Protein AF-A0A656JUM3-F1 (afdb_monomer_lite)

Sequence (115 aa):
MSDYIHIEANPAYEYHAGIPDVVGKKLREMVREEADGWVEFYGEVLRTGKPVRFERELVATGRYLALTAFRIEPASRNQVAVLFQDITERKRAERALQQLNETLEARIVEAVAER

Secondary structure (DSSP, 8-state):
----B-----HHHHHHH-----TT-BHHHH-TTTHHHHHHHHHHHHHH---EEEEEEEGGGTEEEEEEEEEESSGGG-EEEEEEEE-HHHHHHHHHHHHHHHHHHHHHHHHHHT-

Structure (mmCIF, N/CA/C/O backbone):
data_AF-A0A656JUM3-F1
#
_entry.id   AF-A0A656JUM3-F1
#
loop_
_atom_site.group_PDB
_atom_site.id
_atom_site.type_symbol
_atom_site.label_atom_id
_atom_site.label_alt_id
_atom_site.label_comp_id
_atom_site.label_asym_id
_atom_site.label_entity_id
_atom_site.label_seq_id
_atom_site.pdbx_PDB_ins_code
_atom_site.Cartn_x
_atom_site.Cartn_y
_atom_site.Cartn_z
_atom_site.occupancy
_atom_site.B_iso_or_equiv
_atom_site.auth_seq_id
_atom_site.auth_comp_id
_atom_site.auth_asym_id
_atom_site.auth_atom_id
_atom_site.pdbx_PDB_model_num
ATOM 1 N N . MET A 1 1 ? 6.389 16.700 -11.317 1.00 57.00 1 MET A N 1
ATOM 2 C CA . MET A 1 1 ? 6.850 15.345 -10.940 1.00 57.00 1 MET A CA 1
ATOM 3 C C . MET A 1 1 ? 6.378 14.353 -11.985 1.00 57.00 1 MET A C 1
ATOM 5 O O . MET A 1 1 ? 5.244 14.470 -12.433 1.00 57.00 1 MET A O 1
ATOM 9 N N . SER A 1 2 ? 7.244 13.433 -12.407 1.00 79.06 2 SER A N 1
ATOM 10 C CA . SER A 1 2 ? 6.898 12.362 -13.347 1.00 79.06 2 SER A CA 1
ATOM 11 C C . SER A 1 2 ? 5.942 11.360 -12.696 1.00 79.06 2 SER A C 1
ATOM 13 O O . SER A 1 2 ? 6.143 10.981 -11.548 1.00 79.06 2 SER A O 1
ATOM 15 N N . ASP A 1 3 ? 4.901 10.965 -13.419 1.00 90.62 3 ASP A N 1
ATOM 16 C CA . ASP A 1 3 ? 3.969 9.897 -13.038 1.00 90.62 3 ASP A CA 1
ATOM 17 C C . ASP A 1 3 ? 4.581 8.509 -13.323 1.00 90.62 3 ASP A C 1
ATOM 19 O O . ASP A 1 3 ? 5.599 8.428 -14.016 1.00 90.62 3 ASP A O 1
ATOM 23 N N . TYR A 1 4 ? 3.961 7.427 -12.846 1.00 92.62 4 TYR A N 1
ATOM 24 C CA . TYR A 1 4 ? 4.350 6.059 -13.215 1.00 92.62 4 TYR A CA 1
ATOM 25 C C . TYR A 1 4 ? 3.177 5.255 -13.779 1.00 92.62 4 TYR A C 1
ATOM 27 O O . TYR A 1 4 ? 2.007 5.566 -13.549 1.00 92.62 4 TYR A O 1
ATOM 35 N N . ILE A 1 5 ? 3.519 4.211 -14.532 1.00 95.25 5 ILE A N 1
ATOM 36 C CA . ILE A 1 5 ? 2.577 3.256 -15.120 1.00 95.25 5 ILE A CA 1
ATOM 37 C C . ILE A 1 5 ? 2.711 1.898 -14.438 1.00 95.25 5 ILE A C 1
ATOM 39 O O . ILE A 1 5 ? 3.814 1.488 -14.071 1.0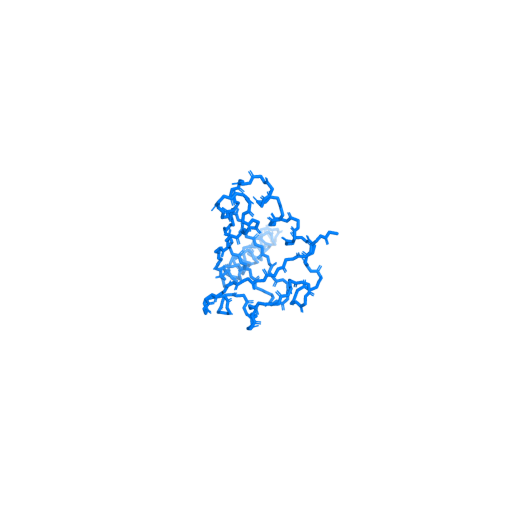0 95.25 5 ILE A O 1
ATOM 43 N N . HIS A 1 6 ? 1.600 1.183 -14.294 1.00 95.88 6 HIS A N 1
ATOM 44 C CA . HIS A 1 6 ? 1.640 -0.215 -13.870 1.00 95.88 6 HIS A CA 1
ATOM 45 C C . HIS A 1 6 ? 1.994 -1.081 -15.079 1.00 95.88 6 HIS A C 1
ATOM 47 O O . HIS A 1 6 ? 1.255 -1.111 -16.057 1.00 95.88 6 HIS A O 1
ATOM 53 N N . ILE A 1 7 ? 3.137 -1.762 -15.036 1.00 96.69 7 ILE A N 1
ATOM 54 C CA . ILE A 1 7 ? 3.606 -2.598 -16.155 1.00 96.69 7 ILE A CA 1
ATOM 55 C C . ILE A 1 7 ? 3.011 -4.005 -16.059 1.00 96.69 7 ILE A C 1
ATOM 57 O O . ILE A 1 7 ? 2.615 -4.579 -17.066 1.00 96.69 7 ILE A O 1
ATOM 61 N N . GLU A 1 8 ? 2.912 -4.535 -14.842 1.00 96.31 8 GLU A N 1
ATOM 62 C CA . GLU A 1 8 ? 2.362 -5.856 -14.553 1.00 96.31 8 GLU A CA 1
ATOM 63 C C . GLU A 1 8 ? 1.571 -5.809 -13.243 1.00 96.31 8 GLU A C 1
ATOM 65 O O . GLU A 1 8 ? 1.913 -5.066 -12.320 1.00 96.31 8 GLU A O 1
ATOM 70 N N . ALA A 1 9 ? 0.514 -6.615 -13.164 1.00 96.81 9 ALA A N 1
ATOM 71 C CA . ALA A 1 9 ? -0.253 -6.859 -11.952 1.00 96.81 9 ALA A CA 1
ATOM 72 C C . ALA A 1 9 ? -0.835 -8.275 -12.006 1.00 96.81 9 ALA A C 1
ATOM 74 O O . ALA A 1 9 ? -1.264 -8.741 -13.061 1.00 96.81 9 ALA A O 1
ATOM 75 N N . ASN A 1 10 ? -0.850 -8.964 -10.868 1.00 96.50 10 ASN A N 1
ATOM 76 C CA . ASN A 1 10 ? -1.530 -10.248 -10.727 1.00 96.50 10 ASN A CA 1
ATOM 77 C C . ASN A 1 10 ? -2.980 -10.038 -10.233 1.00 96.50 10 ASN A C 1
ATOM 79 O O . ASN A 1 10 ? -3.316 -8.944 -9.774 1.00 96.50 10 ASN A O 1
ATOM 83 N N . PRO A 1 11 ? -3.842 -11.075 -10.242 1.00 96.06 11 PRO A N 1
ATOM 84 C CA . PRO A 1 11 ? -5.219 -10.955 -9.743 1.00 96.06 11 PRO A CA 1
ATOM 85 C C . PRO A 1 11 ? -5.324 -10.535 -8.268 1.00 96.06 11 PRO A C 1
ATOM 87 O O . PRO A 1 11 ? -6.328 -9.964 -7.846 1.00 96.06 11 PRO A O 1
ATOM 90 N N . ALA A 1 12 ? -4.275 -10.780 -7.473 1.00 95.31 12 ALA A N 1
ATOM 91 C CA . ALA A 1 12 ? -4.231 -10.345 -6.080 1.00 95.31 12 ALA A CA 1
ATOM 92 C C . ALA A 1 12 ? -4.227 -8.813 -5.944 1.00 95.31 12 ALA A C 1
ATOM 94 O O . ALA A 1 12 ? -4.685 -8.304 -4.923 1.00 95.31 12 ALA A O 1
ATOM 95 N N . TYR A 1 13 ? -3.768 -8.079 -6.967 1.00 96.44 13 TYR A N 1
ATOM 96 C CA . TYR A 1 13 ? -3.854 -6.622 -6.988 1.00 96.44 13 TYR A CA 1
ATOM 97 C C . TYR A 1 13 ? -5.305 -6.171 -6.849 1.00 96.44 13 TYR A C 1
ATOM 99 O O . TYR A 1 13 ? -5.629 -5.432 -5.926 1.00 96.44 13 TYR A O 1
ATOM 107 N N . GLU A 1 14 ? -6.189 -6.632 -7.734 1.00 95.88 14 GLU A N 1
ATOM 108 C CA . GLU A 1 14 ? -7.602 -6.250 -7.712 1.00 95.88 14 GLU A CA 1
ATOM 109 C C . GLU A 1 14 ? -8.268 -6.715 -6.414 1.00 95.88 14 GLU A C 1
ATOM 111 O O . GLU A 1 14 ? -8.975 -5.944 -5.763 1.00 95.88 14 GLU A O 1
ATOM 116 N N . TYR A 1 15 ? -7.958 -7.939 -5.975 1.00 96.06 15 TYR A N 1
ATOM 117 C CA . TYR A 1 15 ? -8.488 -8.478 -4.727 1.00 96.06 15 TYR A CA 1
ATOM 118 C C . TYR A 1 15 ? -8.119 -7.632 -3.505 1.00 96.06 15 TYR A C 1
ATOM 120 O O . TYR A 1 15 ? -8.964 -7.471 -2.630 1.00 96.06 15 TYR A O 1
ATOM 128 N N . HIS A 1 16 ? -6.899 -7.087 -3.427 1.00 97.31 16 HIS A N 1
ATOM 129 C CA . HIS A 1 16 ? -6.434 -6.318 -2.268 1.00 97.31 16 HIS A CA 1
ATOM 130 C C . HIS A 1 16 ? -6.620 -4.804 -2.401 1.00 97.31 16 HIS A C 1
ATOM 132 O O . HIS A 1 16 ? -6.983 -4.165 -1.420 1.00 97.31 16 HIS A O 1
ATOM 138 N N . ALA A 1 17 ? -6.417 -4.221 -3.579 1.00 94.88 17 ALA A N 1
ATOM 139 C CA . ALA A 1 17 ? -6.557 -2.783 -3.805 1.00 94.88 17 ALA A CA 1
ATOM 140 C C . ALA A 1 17 ? -7.990 -2.380 -4.172 1.00 94.88 17 ALA A C 1
ATOM 142 O O . ALA A 1 17 ? -8.371 -1.242 -3.920 1.00 94.88 17 ALA A O 1
ATOM 143 N N . GLY A 1 18 ? -8.793 -3.289 -4.736 1.00 95.19 18 GLY A N 1
ATOM 144 C CA . GLY A 1 18 ? -10.154 -3.004 -5.199 1.00 95.19 18 GLY A CA 1
ATOM 145 C C . GLY A 1 18 ? -10.223 -2.207 -6.504 1.00 95.19 18 GLY A C 1
ATOM 146 O O . GLY A 1 18 ? -11.273 -1.648 -6.805 1.00 95.19 18 GLY A O 1
ATOM 147 N N . ILE A 1 19 ? -9.120 -2.124 -7.256 1.00 93.94 19 ILE A N 1
ATOM 148 C CA . ILE A 1 19 ? -9.044 -1.398 -8.529 1.00 93.94 19 ILE A CA 1
ATOM 149 C C . ILE A 1 19 ? -8.760 -2.410 -9.652 1.00 93.94 19 ILE A C 1
ATOM 151 O O . ILE A 1 19 ? -7.682 -3.012 -9.647 1.00 93.94 19 ILE A O 1
ATOM 155 N N . PRO A 1 20 ? -9.695 -2.609 -10.600 1.00 94.00 20 PRO A N 1
ATOM 156 C CA . PRO A 1 20 ? -9.502 -3.499 -11.740 1.00 94.00 20 PRO A CA 1
ATOM 157 C C . PRO A 1 20 ? -8.725 -2.829 -12.885 1.00 94.00 20 PRO A C 1
ATOM 159 O O . PRO A 1 20 ? -8.612 -1.600 -12.973 1.00 94.00 20 PRO A O 1
ATOM 162 N N . ASP A 1 21 ? -8.231 -3.655 -13.812 1.00 92.75 21 ASP A N 1
ATOM 163 C CA . ASP A 1 21 ? -7.647 -3.236 -15.095 1.00 92.75 21 ASP A CA 1
ATOM 164 C C . ASP A 1 21 ? -6.526 -2.192 -14.967 1.00 92.75 21 ASP A C 1
ATOM 166 O O . ASP A 1 21 ? -6.531 -1.169 -15.648 1.00 92.75 21 ASP A O 1
ATOM 170 N N . VAL A 1 22 ? -5.587 -2.399 -14.045 1.00 94.69 22 VAL A N 1
ATOM 171 C CA . VAL A 1 22 ? -4.578 -1.381 -13.688 1.00 94.69 22 VAL A CA 1
ATOM 172 C C . VAL A 1 22 ? -3.386 -1.345 -14.641 1.00 94.69 22 VAL A C 1
ATOM 174 O O . VAL A 1 22 ? -2.736 -0.312 -14.779 1.00 94.69 22 VAL A O 1
ATOM 177 N N . VAL A 1 23 ? -3.095 -2.459 -15.318 1.00 96.62 23 VAL A N 1
ATOM 178 C CA . VAL A 1 23 ? -1.949 -2.576 -16.229 1.00 96.62 23 VAL A CA 1
ATOM 179 C C . VAL A 1 23 ? -2.083 -1.583 -17.385 1.00 96.62 23 VAL A C 1
ATOM 181 O O . VAL A 1 23 ? -3.135 -1.460 -18.005 1.00 96.62 23 VAL A O 1
ATOM 184 N N . GLY A 1 24 ? -1.004 -0.855 -17.668 1.00 96.12 24 GLY A N 1
ATOM 185 C CA . GLY A 1 24 ? -0.936 0.189 -18.688 1.00 96.12 24 GLY A CA 1
ATOM 186 C C . GLY A 1 24 ? -1.489 1.549 -18.252 1.00 96.12 24 GLY A C 1
ATOM 187 O O . GLY A 1 24 ? -1.199 2.545 -18.914 1.00 96.12 24 GLY A O 1
ATOM 188 N N . LYS A 1 25 ? -2.224 1.627 -17.135 1.00 94.94 25 LYS A N 1
ATOM 189 C CA . LYS A 1 25 ? -2.761 2.892 -16.620 1.00 94.94 25 LYS A CA 1
ATOM 190 C C . LYS A 1 25 ? -1.722 3.654 -15.813 1.00 94.94 25 LYS A C 1
ATOM 192 O O . LYS A 1 25 ? -0.874 3.074 -15.118 1.00 94.94 25 LYS A O 1
ATOM 197 N N . LYS A 1 26 ? -1.816 4.979 -15.879 1.00 94.56 26 LYS A N 1
ATOM 198 C CA . LYS A 1 26 ? -1.038 5.864 -15.011 1.00 94.56 26 LYS A CA 1
ATOM 199 C C . LYS A 1 26 ? -1.644 5.902 -13.620 1.00 94.56 26 LYS A C 1
ATOM 201 O O . LYS A 1 26 ? -2.864 5.880 -13.474 1.00 94.56 26 LYS A O 1
ATOM 206 N N . LEU A 1 27 ? -0.813 6.059 -12.593 1.00 93.94 27 LEU A N 1
ATOM 207 C CA . LEU A 1 27 ? -1.314 6.1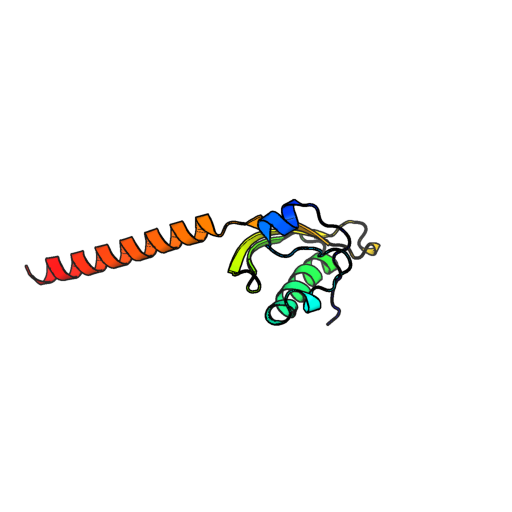52 -11.224 1.00 93.94 27 LEU A CA 1
ATOM 208 C C . LEU A 1 27 ? -2.356 7.272 -11.066 1.00 93.94 27 LEU A C 1
ATOM 210 O O . LEU A 1 27 ? -3.404 7.058 -10.458 1.00 93.94 27 LEU A O 1
ATOM 214 N N . ARG A 1 28 ? -2.102 8.454 -11.640 1.00 93.94 28 ARG A N 1
ATOM 215 C CA . ARG A 1 28 ? -3.008 9.612 -11.519 1.00 93.94 28 ARG A CA 1
ATOM 216 C C . ARG A 1 28 ? -4.362 9.424 -12.201 1.00 93.94 28 ARG A C 1
ATOM 218 O O . ARG A 1 28 ? -5.292 10.163 -11.888 1.00 93.94 28 ARG A O 1
ATOM 225 N N . GLU A 1 29 ? -4.480 8.474 -13.125 1.00 92.19 29 GLU A N 1
ATOM 226 C CA . GLU A 1 29 ? -5.762 8.104 -13.738 1.00 92.19 29 GLU A CA 1
ATOM 227 C C . GLU A 1 29 ? -6.621 7.277 -12.777 1.00 92.19 29 GLU A C 1
ATOM 229 O O . GLU A 1 29 ? -7.843 7.291 -12.886 1.00 92.19 29 GLU A O 1
ATOM 234 N N . MET A 1 30 ? -5.986 6.589 -11.824 1.00 90.62 30 MET A N 1
ATOM 235 C CA . MET A 1 30 ? -6.646 5.683 -10.888 1.00 90.62 30 MET A CA 1
ATOM 236 C C . MET A 1 30 ? -6.911 6.348 -9.535 1.00 90.62 30 MET A C 1
ATOM 238 O O . MET A 1 30 ? -8.001 6.212 -8.994 1.00 90.62 30 MET A O 1
ATOM 242 N N . VAL A 1 31 ? -5.927 7.075 -8.990 1.00 89.25 31 VAL A N 1
ATOM 243 C CA . VAL A 1 31 ? -5.962 7.605 -7.612 1.00 89.25 31 VAL A CA 1
ATOM 244 C C . VAL A 1 31 ? -5.467 9.053 -7.539 1.00 89.25 31 VAL A C 1
ATOM 246 O O . VAL A 1 31 ? -4.477 9.382 -6.893 1.00 89.25 31 VAL A O 1
ATOM 249 N N . ARG A 1 32 ? -6.153 9.952 -8.254 1.00 87.94 32 ARG A N 1
ATOM 250 C CA . ARG A 1 32 ? -5.722 11.345 -8.486 1.00 87.94 32 ARG A CA 1
ATOM 251 C C . ARG A 1 32 ? -5.306 12.108 -7.222 1.00 87.94 32 ARG A C 1
ATOM 253 O O . ARG A 1 32 ? -4.264 12.756 -7.248 1.00 87.94 32 ARG A O 1
ATOM 260 N N . GLU A 1 33 ? -6.114 12.061 -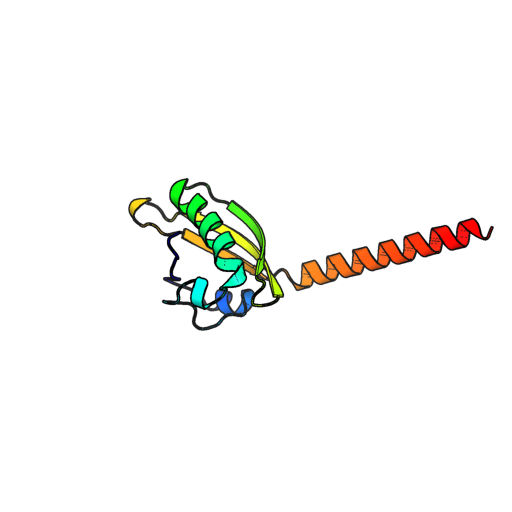6.166 1.00 88.50 33 GLU A N 1
ATOM 261 C CA . GLU A 1 33 ? -5.935 12.895 -4.964 1.00 88.50 33 GLU A CA 1
ATOM 262 C C . GLU A 1 33 ? -4.720 12.485 -4.124 1.00 88.50 33 GLU A C 1
ATOM 264 O O . GLU A 1 33 ? -4.043 13.329 -3.545 1.00 88.50 33 GLU A O 1
ATOM 269 N N . GLU A 1 34 ? -4.399 11.194 -4.098 1.00 89.94 34 GLU A N 1
ATOM 270 C CA . GLU A 1 34 ? -3.293 10.637 -3.311 1.00 89.94 34 GLU A CA 1
ATOM 271 C C . GLU A 1 34 ? -2.042 10.338 -4.153 1.00 89.94 34 GLU A C 1
ATOM 273 O O . GLU A 1 34 ? -1.013 9.914 -3.619 1.00 89.94 34 GLU A O 1
ATOM 278 N N . ALA A 1 35 ? -2.102 10.582 -5.468 1.00 92.31 35 ALA A N 1
ATOM 279 C CA . ALA A 1 35 ? -1.069 10.168 -6.407 1.00 92.31 35 ALA A CA 1
ATOM 280 C C . ALA A 1 35 ? 0.315 10.749 -6.094 1.00 92.31 35 ALA A C 1
ATOM 282 O O . ALA A 1 35 ? 1.310 10.038 -6.217 1.00 92.31 35 ALA A O 1
ATOM 283 N N . ASP A 1 36 ? 0.395 12.014 -5.673 1.00 92.50 36 ASP A N 1
ATOM 284 C CA . ASP A 1 36 ? 1.677 12.663 -5.369 1.00 92.50 36 ASP A CA 1
ATOM 285 C C . ASP A 1 36 ? 2.442 11.927 -4.266 1.00 92.50 36 ASP A C 1
ATOM 287 O O . ASP A 1 36 ? 3.635 11.666 -4.420 1.00 92.50 36 ASP A O 1
ATOM 291 N N . GLY A 1 37 ? 1.740 11.501 -3.212 1.00 91.88 37 GLY A N 1
ATOM 292 C CA . GLY A 1 37 ? 2.351 10.775 -2.102 1.00 91.88 37 GLY A CA 1
ATOM 293 C C . GLY A 1 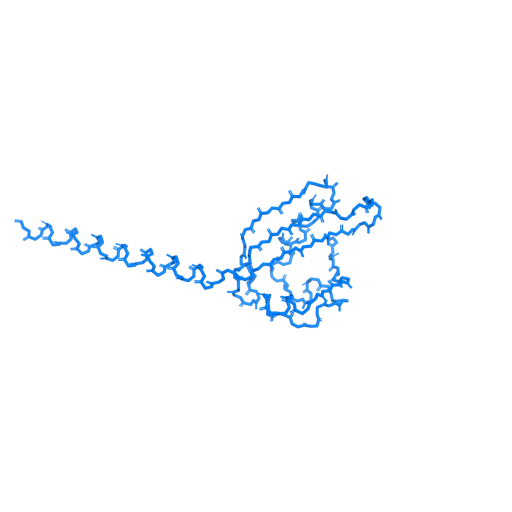37 ? 2.878 9.397 -2.506 1.00 91.88 37 GLY A C 1
ATOM 294 O O . GLY A 1 37 ? 3.910 8.964 -2.004 1.00 91.88 37 GLY A O 1
ATOM 295 N N . TRP A 1 38 ? 2.201 8.708 -3.426 1.00 93.81 38 TRP A N 1
ATOM 296 C CA . TRP A 1 38 ? 2.664 7.423 -3.959 1.00 93.81 38 TRP A CA 1
ATOM 297 C C . TRP A 1 38 ? 3.832 7.586 -4.941 1.00 93.81 38 TRP A C 1
ATOM 299 O O . TRP A 1 38 ? 4.771 6.789 -4.914 1.00 93.81 38 TRP A O 1
ATOM 309 N N . VAL A 1 39 ? 3.796 8.621 -5.790 1.00 94.50 39 VAL A N 1
ATOM 310 C CA . VAL A 1 39 ? 4.880 8.946 -6.733 1.00 94.50 39 VAL A CA 1
ATOM 311 C C . VAL A 1 39 ? 6.163 9.284 -5.987 1.00 94.50 39 VAL A C 1
ATOM 313 O O . VAL A 1 39 ? 7.221 8.771 -6.343 1.00 94.50 39 VAL A O 1
ATOM 316 N N . GLU A 1 40 ? 6.086 10.135 -4.965 1.00 93.25 40 GLU A N 1
ATOM 317 C CA . GLU A 1 40 ? 7.246 10.498 -4.150 1.00 93.25 40 GLU A CA 1
ATOM 318 C C . GLU A 1 40 ? 7.846 9.261 -3.473 1.00 93.25 40 GLU A C 1
ATOM 320 O O . GLU A 1 40 ? 9.045 8.999 -3.591 1.00 93.25 40 GLU A O 1
ATOM 325 N N . PHE A 1 41 ? 6.988 8.446 -2.861 1.00 92.06 41 PHE A N 1
ATOM 326 C CA . PHE A 1 41 ? 7.398 7.271 -2.110 1.00 92.06 41 PHE A CA 1
ATOM 327 C C . PHE A 1 41 ? 8.101 6.217 -2.981 1.00 92.06 41 PHE A C 1
ATOM 329 O O . PHE A 1 41 ? 9.219 5.792 -2.682 1.00 92.06 41 PHE A O 1
ATOM 336 N N . TYR A 1 42 ? 7.494 5.814 -4.103 1.00 94.75 42 TYR A N 1
ATOM 337 C CA . TYR A 1 42 ? 8.141 4.867 -5.019 1.00 94.75 42 TYR A CA 1
ATOM 338 C C . TYR A 1 42 ? 9.303 5.499 -5.787 1.00 94.75 42 TYR A C 1
ATOM 340 O O . TYR A 1 42 ? 10.268 4.804 -6.105 1.00 94.75 42 TYR A O 1
ATOM 348 N N . GLY A 1 43 ? 9.267 6.811 -6.026 1.00 94.50 43 GLY A N 1
ATOM 349 C CA . GLY A 1 43 ? 10.385 7.559 -6.592 1.00 94.50 43 GLY A CA 1
ATOM 350 C C . GLY A 1 43 ? 11.634 7.505 -5.711 1.00 94.50 43 GLY A C 1
ATOM 351 O O . GLY A 1 43 ? 12.743 7.335 -6.224 1.00 94.50 43 GLY A O 1
ATOM 352 N N . GLU A 1 44 ? 11.483 7.574 -4.386 1.00 95.00 44 GLU A N 1
ATOM 353 C CA . GLU A 1 44 ? 12.606 7.431 -3.457 1.00 95.00 44 GLU A CA 1
ATOM 354 C C . GLU A 1 44 ? 13.208 6.022 -3.497 1.00 95.00 44 GLU A C 1
ATOM 356 O O . GLU A 1 44 ? 14.432 5.883 -3.597 1.00 95.00 44 GLU A O 1
ATOM 361 N N . VAL A 1 45 ? 12.373 4.979 -3.495 1.00 97.00 45 VAL A N 1
ATOM 362 C CA . VAL A 1 45 ? 12.822 3.583 -3.650 1.00 97.00 45 VAL A CA 1
ATOM 363 C C . VAL A 1 45 ? 13.562 3.407 -4.973 1.00 97.00 45 VAL A C 1
ATOM 365 O O . VAL A 1 45 ? 14.654 2.838 -5.009 1.00 97.00 45 VAL A O 1
ATOM 368 N N . LEU A 1 46 ? 13.015 3.952 -6.062 1.00 96.00 46 LEU A N 1
ATOM 369 C CA . LEU A 1 46 ? 13.617 3.874 -7.387 1.00 96.00 46 LEU A CA 1
ATOM 370 C C . LEU A 1 46 ? 14.971 4.592 -7.460 1.00 96.00 46 LEU A C 1
ATOM 372 O O . LEU A 1 46 ? 15.908 4.103 -8.088 1.00 96.00 46 LEU A O 1
ATOM 376 N N . ARG A 1 47 ? 15.119 5.736 -6.792 1.00 94.94 47 ARG A N 1
ATOM 377 C CA . ARG A 1 47 ? 16.371 6.502 -6.799 1.00 94.94 47 ARG A CA 1
ATOM 378 C C . ARG A 1 47 ? 17.426 5.893 -5.876 1.00 94.94 47 ARG A C 1
ATOM 380 O O . ARG A 1 47 ? 18.596 5.812 -6.242 1.00 94.94 47 ARG A O 1
ATOM 387 N N . THR A 1 48 ? 17.032 5.457 -4.684 1.00 96.25 48 THR A N 1
ATOM 388 C CA . THR A 1 48 ? 17.969 5.027 -3.632 1.00 96.25 48 THR A CA 1
ATOM 389 C C . THR A 1 48 ? 18.271 3.532 -3.656 1.00 96.25 48 THR A C 1
ATOM 391 O O . THR A 1 48 ? 19.352 3.128 -3.240 1.00 96.25 48 THR A O 1
ATOM 394 N N . GLY A 1 49 ? 17.336 2.708 -4.133 1.00 96.31 49 GLY A N 1
ATOM 395 C CA . GLY A 1 49 ? 17.405 1.249 -4.055 1.00 96.31 49 GLY A CA 1
ATOM 396 C C . GLY A 1 49 ? 17.122 0.693 -2.666 1.00 96.31 49 GLY A C 1
ATOM 397 O O . GLY A 1 49 ? 17.178 -0.520 -2.477 1.00 96.31 49 GLY A O 1
ATOM 398 N N . LYS A 1 50 ? 16.825 1.551 -1.683 1.00 97.19 50 LYS A N 1
ATOM 399 C CA . LYS A 1 50 ? 16.500 1.108 -0.331 1.00 97.19 50 LYS A CA 1
ATOM 400 C C . LYS A 1 50 ? 15.064 0.578 -0.315 1.00 97.19 50 LYS A C 1
ATOM 402 O O . LYS A 1 50 ? 14.156 1.321 -0.691 1.00 97.19 50 LYS A O 1
ATOM 407 N N . PRO A 1 51 ? 14.843 -0.682 0.094 1.00 96.88 51 PRO A N 1
ATOM 408 C CA . PRO A 1 51 ? 13.501 -1.217 0.229 1.00 96.88 51 PRO A CA 1
ATOM 409 C C . PRO A 1 51 ? 12.786 -0.562 1.410 1.00 96.88 51 PRO A C 1
ATOM 411 O O . PRO A 1 51 ? 13.410 -0.136 2.384 1.00 96.88 51 PRO A O 1
ATOM 414 N N . VAL A 1 52 ? 11.464 -0.528 1.335 1.00 96.19 52 VAL A N 1
ATOM 415 C CA . VAL A 1 52 ? 10.597 0.102 2.335 1.00 96.19 52 VAL A CA 1
ATOM 416 C C . VAL A 1 52 ? 9.397 -0.787 2.623 1.00 96.19 52 VAL A C 1
ATOM 418 O O . VAL A 1 52 ? 8.916 -1.501 1.742 1.00 96.19 52 VAL A O 1
ATOM 421 N N . ARG A 1 53 ? 8.906 -0.735 3.864 1.00 96.94 53 ARG A N 1
ATOM 422 C CA . ARG A 1 53 ? 7.719 -1.461 4.322 1.00 96.94 53 ARG A CA 1
ATOM 423 C C . ARG A 1 53 ? 6.905 -0.588 5.266 1.00 96.94 53 ARG A C 1
ATOM 425 O O . ARG A 1 53 ? 7.466 -0.015 6.194 1.00 96.94 53 ARG A O 1
ATOM 432 N N . PHE A 1 54 ? 5.603 -0.493 5.027 1.00 95.38 54 PHE A N 1
ATOM 433 C CA . PHE A 1 54 ? 4.711 0.405 5.758 1.00 95.38 54 PHE A CA 1
ATOM 434 C C . PHE A 1 54 ? 3.245 0.005 5.565 1.00 95.38 54 PHE A C 1
ATOM 436 O O . PHE A 1 54 ? 2.919 -0.833 4.725 1.00 95.38 54 PHE A O 1
ATOM 443 N N . GLU A 1 55 ? 2.364 0.614 6.353 1.00 96.69 55 GLU A N 1
ATOM 444 C CA . GLU A 1 55 ? 0.914 0.501 6.213 1.00 96.69 55 GLU A CA 1
ATOM 445 C C . GLU A 1 55 ? 0.345 1.860 5.814 1.00 96.69 55 GLU A C 1
ATOM 447 O O . GLU A 1 55 ? 0.732 2.879 6.390 1.00 96.69 55 GLU A O 1
ATOM 452 N N . ARG A 1 56 ? -0.565 1.896 4.840 1.00 95.12 56 ARG A N 1
ATOM 453 C CA . ARG A 1 56 ? -1.204 3.136 4.388 1.00 95.12 56 ARG A CA 1
ATOM 454 C C . ARG A 1 56 ? -2.598 2.867 3.845 1.00 95.12 56 ARG A C 1
ATOM 456 O O . ARG A 1 56 ? -2.861 1.804 3.293 1.00 95.12 56 ARG A O 1
ATOM 463 N N . GLU A 1 57 ? -3.481 3.840 4.001 1.00 95.00 57 GLU A N 1
ATOM 464 C CA . GLU A 1 57 ? -4.780 3.834 3.340 1.00 95.00 57 GLU A CA 1
ATOM 465 C C . GLU A 1 57 ? -4.639 4.156 1.848 1.00 95.00 57 GLU A C 1
ATOM 467 O O . GLU A 1 57 ? -3.950 5.105 1.474 1.00 95.00 57 GLU A O 1
ATOM 472 N N . LEU A 1 58 ? -5.301 3.357 1.019 1.00 94.88 58 LEU A N 1
ATOM 473 C CA . LEU A 1 58 ? -5.623 3.658 -0.365 1.00 94.88 58 LEU A CA 1
ATOM 474 C C . LEU A 1 58 ? -6.991 4.344 -0.367 1.00 94.88 58 LEU A C 1
ATOM 476 O O . LEU A 1 58 ? -8.031 3.681 -0.293 1.00 94.88 58 LEU A O 1
ATOM 480 N N . VAL A 1 59 ? -6.981 5.674 -0.391 1.00 93.25 59 VAL A N 1
ATOM 481 C CA . VAL A 1 59 ? -8.178 6.506 -0.188 1.00 93.25 59 VAL A CA 1
ATOM 482 C C . VAL A 1 59 ? -9.240 6.213 -1.244 1.00 93.25 59 VAL A C 1
ATOM 484 O O . VAL A 1 59 ? -10.421 6.126 -0.916 1.00 93.25 59 VAL A O 1
ATOM 487 N N . ALA A 1 60 ? -8.826 5.965 -2.488 1.00 92.44 60 ALA A N 1
ATOM 488 C CA . ALA A 1 60 ? -9.739 5.665 -3.589 1.00 92.44 60 ALA A CA 1
ATOM 489 C C . ALA A 1 60 ? -10.669 4.466 -3.330 1.00 92.44 60 ALA A C 1
ATOM 491 O O . ALA A 1 60 ? -11.755 4.399 -3.906 1.00 92.44 60 ALA A O 1
ATOM 492 N N . THR A 1 61 ? -10.265 3.522 -2.474 1.00 94.88 61 THR A N 1
ATOM 493 C CA . THR A 1 61 ? -11.063 2.330 -2.144 1.00 94.88 61 THR A CA 1
ATOM 494 C C . THR A 1 61 ? -11.363 2.178 -0.653 1.00 94.88 61 THR A C 1
ATOM 496 O O . THR A 1 61 ? -12.051 1.231 -0.267 1.00 94.88 61 THR A O 1
ATOM 499 N N . GLY A 1 62 ? -10.878 3.097 0.192 1.00 94.81 62 GLY A N 1
ATOM 500 C CA . GLY A 1 62 ? -11.007 3.040 1.653 1.00 94.81 62 GLY A CA 1
ATOM 501 C C . GLY A 1 62 ? -10.316 1.827 2.285 1.00 94.81 62 GLY A C 1
ATOM 502 O O . GLY A 1 62 ? -10.689 1.396 3.381 1.00 94.81 62 GLY A O 1
ATOM 503 N N . ARG A 1 63 ? -9.351 1.227 1.578 1.00 96.69 63 ARG A N 1
ATOM 504 C CA . ARG A 1 63 ? -8.649 0.022 2.026 1.00 96.69 63 ARG A CA 1
ATOM 505 C C . ARG A 1 63 ? -7.337 0.380 2.688 1.00 96.69 63 ARG A C 1
ATOM 507 O O . ARG A 1 63 ? -6.578 1.195 2.179 1.00 96.69 63 ARG A O 1
ATOM 514 N N . TYR A 1 64 ? -7.025 -0.280 3.792 1.00 97.81 64 TYR A N 1
ATOM 515 C CA . TYR A 1 64 ? -5.704 -0.192 4.400 1.00 97.81 64 TYR A CA 1
ATOM 516 C C . TYR A 1 64 ? -4.819 -1.275 3.812 1.00 97.81 64 TYR A C 1
ATOM 518 O O . TYR A 1 64 ? -5.148 -2.455 3.882 1.00 97.81 64 TYR A O 1
ATOM 526 N N . LEU A 1 65 ? -3.686 -0.876 3.255 1.00 97.69 65 LEU A N 1
ATOM 527 C CA . LEU A 1 65 ? -2.727 -1.770 2.634 1.00 97.69 65 LEU A CA 1
ATOM 528 C C . LEU A 1 65 ? -1.465 -1.840 3.493 1.00 97.69 65 LEU A C 1
ATOM 530 O O . LEU A 1 65 ? -0.912 -0.812 3.877 1.00 97.69 65 LEU A O 1
ATOM 534 N N . ALA A 1 66 ? -0.990 -3.050 3.777 1.00 97.94 66 ALA A N 1
ATOM 535 C CA . ALA A 1 66 ? 0.370 -3.291 4.248 1.00 97.94 66 ALA A CA 1
ATOM 536 C C . ALA A 1 66 ? 1.246 -3.573 3.028 1.00 97.94 66 ALA A C 1
ATOM 538 O O . ALA A 1 66 ? 1.029 -4.580 2.358 1.00 97.94 66 ALA A O 1
ATOM 539 N N . LEU A 1 67 ? 2.210 -2.700 2.727 1.00 96.81 67 LEU A N 1
ATOM 540 C CA . LEU A 1 67 ? 3.005 -2.754 1.501 1.00 96.81 67 LEU A CA 1
ATOM 541 C C . LEU A 1 67 ? 4.490 -2.958 1.783 1.00 96.81 67 LEU A C 1
ATOM 543 O O . LEU A 1 67 ? 5.024 -2.507 2.796 1.00 96.81 67 LEU A O 1
ATOM 547 N N . THR A 1 68 ? 5.169 -3.601 0.840 1.00 97.81 68 THR A N 1
ATOM 548 C CA . THR A 1 68 ? 6.627 -3.657 0.724 1.00 97.81 68 THR A CA 1
ATOM 549 C C . THR A 1 68 ? 7.013 -3.300 -0.704 1.00 97.81 68 THR A C 1
ATOM 551 O O . THR A 1 68 ? 6.488 -3.896 -1.642 1.00 97.81 68 THR A O 1
ATOM 554 N N . ALA A 1 69 ? 7.926 -2.347 -0.872 1.00 97.75 69 ALA A N 1
ATOM 555 C CA . ALA A 1 69 ? 8.401 -1.912 -2.181 1.00 97.75 69 ALA A CA 1
ATOM 556 C C . ALA A 1 69 ? 9.927 -1.978 -2.266 1.00 97.75 69 ALA A C 1
ATOM 558 O O . ALA A 1 69 ? 10.628 -1.640 -1.308 1.00 97.75 69 ALA A O 1
ATOM 559 N N . PHE A 1 70 ? 10.443 -2.400 -3.418 1.00 98.00 70 PHE A N 1
ATOM 560 C CA . PHE A 1 70 ? 11.876 -2.447 -3.702 1.00 98.00 70 PHE A CA 1
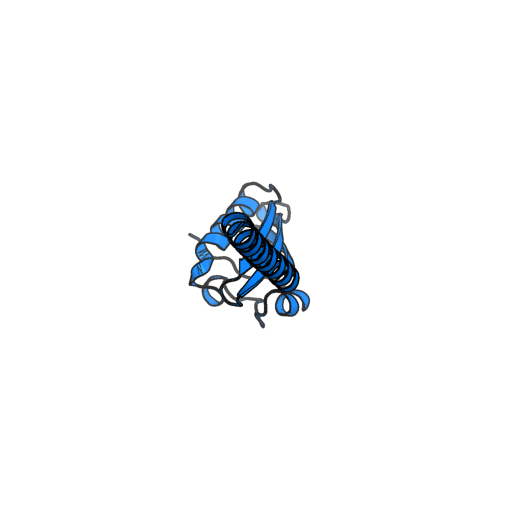ATOM 561 C C . PHE A 1 70 ? 12.154 -2.204 -5.184 1.00 98.00 70 PHE A C 1
ATOM 563 O O . PHE A 1 70 ? 11.338 -2.514 -6.053 1.00 98.00 70 PHE A O 1
ATOM 570 N N . ARG A 1 71 ? 13.324 -1.639 -5.482 1.00 98.12 71 ARG A N 1
ATOM 571 C CA . ARG A 1 71 ? 13.760 -1.413 -6.860 1.00 98.12 71 ARG A CA 1
ATOM 572 C C . ARG A 1 71 ? 14.130 -2.735 -7.523 1.00 98.12 71 ARG A C 1
ATOM 574 O O . ARG A 1 71 ? 14.824 -3.556 -6.927 1.00 98.12 71 ARG A O 1
ATOM 581 N N . ILE A 1 72 ? 13.711 -2.912 -8.772 1.00 97.81 72 ILE A N 1
ATOM 582 C CA . ILE A 1 72 ? 14.208 -3.997 -9.615 1.00 97.81 72 ILE A CA 1
ATOM 583 C C . ILE A 1 72 ? 15.545 -3.573 -10.211 1.00 97.81 72 ILE A C 1
ATOM 585 O O . ILE A 1 72 ? 15.632 -2.572 -10.921 1.00 97.81 72 ILE A O 1
ATOM 589 N N . GLU A 1 73 ? 16.583 -4.354 -9.928 1.00 95.31 73 GLU A N 1
ATOM 590 C CA . GLU A 1 73 ? 17.921 -4.119 -10.458 1.00 95.31 73 GLU A CA 1
ATOM 591 C C . GLU A 1 73 ? 18.093 -4.718 -11.874 1.00 95.31 73 GLU A C 1
ATOM 593 O O . GLU A 1 73 ? 17.417 -5.692 -12.239 1.00 95.31 73 GLU A O 1
ATOM 598 N N . PRO A 1 74 ? 19.004 -4.158 -12.693 1.00 96.12 74 PRO A N 1
ATOM 599 C CA . PRO A 1 74 ? 19.814 -2.964 -12.417 1.00 96.12 74 PRO A CA 1
ATOM 600 C C . PRO A 1 74 ? 18.985 -1.668 -12.410 1.00 96.12 74 PRO A C 1
ATOM 602 O O . PRO A 1 74 ? 17.961 -1.592 -13.083 1.00 96.12 74 PRO A O 1
ATOM 605 N N . ALA A 1 75 ? 19.456 -0.627 -11.713 1.00 94.44 75 ALA A N 1
ATOM 606 C CA . ALA A 1 75 ? 18.790 0.682 -11.616 1.00 94.44 75 ALA A CA 1
ATOM 607 C C . ALA A 1 75 ? 18.379 1.289 -12.975 1.00 94.44 75 ALA A C 1
ATOM 609 O O . ALA A 1 75 ? 17.390 2.013 -13.050 1.00 94.44 75 ALA A O 1
ATOM 610 N N . SER A 1 76 ? 19.075 0.939 -14.063 1.00 95.25 76 SER A N 1
ATOM 611 C CA . SER A 1 76 ? 18.718 1.324 -15.434 1.00 95.25 76 SER A CA 1
ATOM 612 C C . SER A 1 76 ? 17.348 0.815 -15.901 1.00 95.25 76 SER A C 1
ATOM 614 O O . SER A 1 76 ? 16.798 1.368 -16.850 1.00 95.25 76 SER A O 1
ATOM 616 N N . ARG A 1 77 ? 16.765 -0.197 -15.241 1.00 95.50 77 ARG A N 1
ATOM 617 C CA . ARG A 1 77 ? 15.398 -0.659 -15.517 1.00 95.50 77 ARG A CA 1
ATOM 618 C C . ARG A 1 77 ? 14.333 0.356 -15.124 1.00 95.50 77 ARG A C 1
ATOM 620 O O . ARG A 1 77 ? 13.242 0.288 -15.675 1.00 95.50 77 ARG A O 1
ATOM 627 N N . ASN A 1 78 ? 14.626 1.274 -14.197 1.00 94.62 78 ASN A N 1
ATOM 628 C CA . ASN A 1 78 ? 13.670 2.267 -13.698 1.00 94.62 78 ASN A CA 1
ATOM 629 C C . ASN A 1 78 ? 12.328 1.652 -13.238 1.00 94.62 78 ASN A C 1
ATOM 631 O O . ASN A 1 78 ? 11.262 2.215 -13.475 1.00 94.62 78 ASN A O 1
ATOM 635 N N . GLN A 1 79 ? 12.380 0.486 -12.584 1.00 97.25 79 GLN A N 1
ATOM 636 C CA . GLN A 1 79 ? 11.206 -0.255 -12.116 1.00 97.25 79 GLN A CA 1
ATOM 637 C C . GLN A 1 79 ? 11.229 -0.475 -10.602 1.00 97.25 79 GLN A C 1
ATOM 639 O O . GLN A 1 79 ? 12.280 -0.702 -10.000 1.00 97.25 79 GLN A O 1
ATOM 644 N N . VAL A 1 80 ? 10.042 -0.460 -10.000 1.00 97.44 80 VAL A N 1
ATOM 645 C CA . VAL A 1 80 ? 9.802 -0.816 -8.597 1.00 97.44 80 VAL A CA 1
ATOM 646 C C . VAL A 1 80 ? 8.815 -1.975 -8.575 1.00 97.44 80 VAL A C 1
ATOM 648 O O . VAL A 1 80 ? 7.787 -1.918 -9.246 1.00 97.44 80 VAL A O 1
ATOM 651 N N . ALA A 1 81 ? 9.120 -3.013 -7.803 1.00 97.56 81 ALA A N 1
ATOM 652 C CA . ALA A 1 81 ? 8.156 -4.047 -7.462 1.00 97.56 81 ALA A CA 1
ATOM 653 C C . ALA A 1 81 ? 7.499 -3.713 -6.126 1.00 97.56 81 ALA A C 1
ATOM 655 O O . ALA A 1 81 ? 8.164 -3.269 -5.186 1.00 97.56 81 ALA A O 1
ATOM 656 N N . VAL A 1 82 ? 6.191 -3.942 -6.056 1.00 97.19 82 VAL A N 1
ATOM 657 C CA . VAL A 1 82 ? 5.371 -3.673 -4.878 1.00 97.19 82 VAL A CA 1
ATOM 658 C C . VAL A 1 82 ? 4.578 -4.929 -4.550 1.00 97.19 82 VAL A C 1
ATOM 660 O O . VAL A 1 82 ? 3.875 -5.467 -5.400 1.00 97.19 82 VAL A O 1
ATOM 663 N N . LEU A 1 83 ? 4.684 -5.383 -3.307 1.00 97.25 83 LEU A N 1
ATOM 664 C CA . LEU A 1 83 ? 3.818 -6.406 -2.735 1.00 97.25 83 LEU A CA 1
ATOM 665 C C . LEU A 1 83 ? 2.946 -5.748 -1.685 1.00 97.25 83 LEU A C 1
ATOM 667 O O . LEU A 1 83 ? 3.445 -4.949 -0.893 1.00 97.25 83 LEU A O 1
ATOM 671 N N . PHE A 1 84 ? 1.668 -6.096 -1.648 1.00 97.12 84 PHE A N 1
ATOM 672 C CA . PHE A 1 84 ? 0.772 -5.558 -0.641 1.00 97.12 84 PHE A CA 1
ATOM 673 C C . PHE A 1 84 ? -0.355 -6.514 -0.284 1.00 97.12 84 PHE A C 1
ATOM 675 O O . PHE A 1 84 ? -0.708 -7.405 -1.054 1.00 97.12 84 PHE A O 1
ATOM 682 N N . GLN A 1 85 ? -0.916 -6.296 0.900 1.00 98.00 85 GLN A N 1
ATOM 683 C CA . GLN A 1 85 ? -2.055 -7.031 1.425 1.00 98.00 85 GLN A CA 1
ATOM 684 C C . GLN A 1 85 ? -3.065 -6.055 2.023 1.00 98.00 85 GLN A C 1
ATOM 686 O O . GLN A 1 85 ? -2.689 -5.121 2.731 1.00 98.00 85 GLN A O 1
ATOM 691 N N . ASP A 1 86 ? -4.344 -6.319 1.780 1.00 98.31 86 ASP A N 1
ATOM 692 C CA . ASP A 1 86 ? -5.447 -5.651 2.468 1.00 98.31 86 ASP A CA 1
ATOM 693 C C . ASP A 1 86 ? -5.497 -6.068 3.951 1.00 98.31 86 ASP A C 1
ATOM 695 O O . ASP A 1 86 ? -5.635 -7.247 4.286 1.00 98.31 86 ASP A O 1
ATOM 699 N N . ILE A 1 87 ? -5.366 -5.084 4.835 1.00 98.25 87 ILE A N 1
ATOM 700 C CA . ILE A 1 87 ? -5.411 -5.198 6.297 1.00 98.25 87 ILE A CA 1
ATOM 701 C C . ILE A 1 87 ? -6.601 -4.424 6.891 1.00 98.25 87 ILE A C 1
ATOM 703 O O . ILE A 1 87 ? -6.619 -4.139 8.090 1.00 98.25 87 ILE A O 1
ATOM 707 N N . THR A 1 88 ? -7.591 -4.065 6.072 1.00 97.94 88 THR A N 1
ATOM 708 C CA . THR A 1 88 ? -8.741 -3.239 6.468 1.00 97.94 88 THR A CA 1
ATOM 709 C C . THR A 1 88 ? -9.525 -3.866 7.612 1.00 97.94 88 THR A C 1
ATOM 711 O O . THR A 1 88 ? -9.805 -3.190 8.598 1.00 97.94 88 THR A O 1
ATOM 714 N N . GLU A 1 89 ? -9.819 -5.165 7.539 1.00 97.50 89 GLU A N 1
ATOM 715 C CA . GLU A 1 89 ? -10.539 -5.877 8.605 1.00 97.50 89 GLU A CA 1
ATOM 716 C C . GLU A 1 89 ? -9.774 -5.855 9.931 1.00 97.50 89 GLU A C 1
ATOM 718 O O . GLU A 1 89 ? -10.354 -5.601 10.986 1.00 97.50 89 GLU A O 1
ATOM 723 N N . ARG A 1 90 ? -8.445 -6.007 9.881 1.00 97.62 90 ARG A N 1
ATOM 724 C CA . ARG A 1 90 ? -7.604 -5.878 11.074 1.00 97.62 90 ARG A CA 1
ATOM 725 C C . ARG A 1 90 ? -7.680 -4.464 11.655 1.00 97.62 90 ARG A C 1
ATOM 727 O O . ARG A 1 90 ? -7.888 -4.321 12.855 1.00 97.62 90 ARG A O 1
ATOM 734 N N . LYS A 1 91 ? -7.581 -3.422 10.822 1.00 96.75 91 LYS A N 1
ATOM 735 C CA . LYS A 1 91 ? -7.708 -2.022 11.268 1.00 96.75 91 LYS A CA 1
ATOM 736 C C . LYS A 1 91 ? -9.091 -1.712 11.845 1.00 96.75 91 LYS A C 1
ATOM 738 O O . LYS A 1 91 ? -9.187 -0.956 12.809 1.00 96.75 91 LYS A O 1
ATOM 743 N N . ARG A 1 92 ? -10.159 -2.293 11.290 1.00 96.25 92 ARG A N 1
ATOM 744 C CA . ARG A 1 92 ? -11.529 -2.168 11.820 1.00 96.25 92 ARG A CA 1
ATOM 745 C C . ARG A 1 92 ? -11.652 -2.811 13.198 1.00 96.25 92 ARG A C 1
ATOM 747 O O . ARG A 1 92 ? -12.173 -2.170 14.106 1.00 96.25 92 ARG A O 1
ATOM 754 N N . ALA A 1 93 ? -11.123 -4.021 13.368 1.00 96.75 93 ALA A N 1
ATOM 755 C CA . ALA A 1 93 ? -11.109 -4.703 14.659 1.00 96.75 93 ALA A CA 1
ATOM 756 C C . ALA A 1 93 ? -10.298 -3.926 15.712 1.00 96.75 93 ALA A C 1
ATOM 758 O O . ALA A 1 93 ? -10.787 -3.709 16.817 1.00 96.75 93 ALA A O 1
ATOM 759 N N . GLU A 1 94 ? -9.103 -3.440 15.355 1.00 96.19 94 GLU A N 1
ATOM 760 C CA . GLU A 1 94 ? -8.266 -2.601 16.228 1.00 96.19 94 GLU A CA 1
ATOM 761 C C . GLU A 1 94 ? -9.017 -1.339 16.690 1.00 96.19 94 GLU A C 1
ATOM 763 O O . GLU A 1 94 ? -9.037 -1.027 17.879 1.00 96.19 94 GLU A O 1
ATOM 768 N N . ARG A 1 95 ? -9.699 -0.642 15.771 1.00 95.75 95 ARG A N 1
ATOM 769 C CA . ARG A 1 95 ? -10.496 0.555 16.094 1.00 95.75 95 ARG A CA 1
ATOM 770 C C . ARG A 1 95 ? -11.692 0.249 16.990 1.00 95.75 95 ARG A C 1
ATOM 772 O O . ARG A 1 95 ? -11.951 1.006 17.919 1.00 95.75 95 ARG A O 1
ATOM 779 N N . ALA A 1 96 ? -12.407 -0.843 16.731 1.00 95.69 96 ALA A N 1
ATOM 780 C CA . ALA A 1 96 ? -13.551 -1.242 17.546 1.00 95.69 96 ALA A CA 1
ATOM 781 C C . ALA A 1 96 ? -13.129 -1.587 18.984 1.00 95.69 96 ALA A C 1
ATOM 783 O O . ALA A 1 96 ? -13.792 -1.178 19.935 1.00 95.69 96 ALA A O 1
ATOM 784 N N . LEU A 1 97 ? -12.000 -2.288 19.145 1.00 97.06 97 LEU A N 1
ATOM 785 C CA . LEU A 1 97 ? -11.427 -2.577 20.462 1.00 97.06 97 LEU A CA 1
ATOM 786 C C . LEU A 1 97 ? -11.022 -1.296 21.197 1.00 97.06 97 LEU A C 1
ATOM 788 O O . LEU A 1 97 ? -11.336 -1.150 22.376 1.00 97.06 97 LEU A O 1
ATOM 792 N N . GLN A 1 98 ? -10.382 -0.353 20.501 1.00 96.19 98 GLN A N 1
ATOM 793 C CA . GLN A 1 98 ? -9.992 0.932 21.082 1.00 96.19 98 GLN A CA 1
ATOM 794 C C . GLN A 1 98 ? -11.211 1.723 21.583 1.00 96.19 98 GLN A C 1
ATOM 796 O O . GLN A 1 98 ? -11.231 2.159 22.730 1.00 96.19 98 GLN A O 1
AT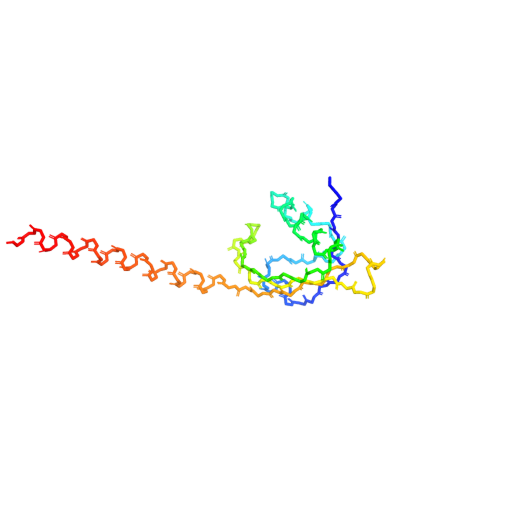OM 801 N N . GLN A 1 99 ? -12.259 1.836 20.762 1.00 95.94 99 GLN A N 1
ATOM 802 C CA . GLN A 1 99 ? -13.495 2.540 21.128 1.00 95.94 99 GLN A CA 1
ATOM 803 C C . GLN A 1 99 ? -14.212 1.893 22.318 1.00 95.94 99 GLN A C 1
ATOM 805 O O . GLN A 1 99 ? -14.765 2.588 23.175 1.00 95.94 99 GLN A O 1
ATOM 810 N N . LEU A 1 100 ? -14.210 0.558 22.383 1.00 95.88 100 LEU A N 1
ATOM 811 C CA . LEU A 1 100 ? -14.795 -0.165 23.506 1.00 95.88 100 LEU A CA 1
ATOM 812 C C . LEU A 1 100 ? -14.030 0.119 24.803 1.00 95.88 100 LEU A C 1
ATOM 814 O O . LEU A 1 100 ? -14.665 0.401 25.817 1.00 95.88 100 LEU A O 1
ATOM 818 N N . ASN A 1 101 ? -12.696 0.088 24.764 1.00 95.94 101 ASN A N 1
ATOM 819 C CA . ASN A 1 101 ? -11.866 0.398 25.927 1.00 95.94 101 ASN A CA 1
ATOM 820 C C . ASN A 1 101 ? -12.103 1.829 26.419 1.00 95.94 101 ASN A C 1
ATOM 822 O O . ASN A 1 101 ? -12.397 2.008 27.595 1.00 95.94 101 ASN A O 1
ATOM 826 N N . GLU A 1 102 ? -12.089 2.820 25.524 1.00 95.75 102 GLU A N 1
ATOM 827 C CA . GLU A 1 102 ? -12.360 4.225 25.874 1.00 95.75 102 GLU A CA 1
ATOM 828 C C . GLU A 1 102 ? -13.744 4.399 26.518 1.00 95.75 102 GLU A C 1
ATOM 830 O O . GLU A 1 102 ? -13.902 5.104 27.516 1.00 95.75 102 GLU A O 1
ATOM 835 N N . THR A 1 103 ? -14.755 3.703 25.990 1.00 95.25 103 THR A N 1
ATOM 836 C CA . THR A 1 103 ? -16.117 3.738 26.544 1.00 95.25 103 THR A CA 1
ATOM 837 C C . THR A 1 103 ? -16.180 3.103 27.934 1.00 95.25 103 THR A C 1
ATOM 839 O O . THR A 1 103 ? -16.877 3.606 28.817 1.00 95.25 103 THR A O 1
ATOM 842 N N . LEU A 1 104 ? -15.485 1.982 28.143 1.00 95.50 104 LEU A N 1
ATOM 843 C CA . LEU A 1 104 ? -15.436 1.305 29.439 1.00 95.50 104 LEU A CA 1
ATOM 844 C C . LEU A 1 104 ? -14.675 2.135 30.477 1.00 95.50 104 LEU A C 1
ATOM 846 O O . LEU A 1 104 ? -15.143 2.254 31.607 1.00 95.50 104 LEU A O 1
ATOM 850 N N . GLU A 1 105 ? -13.552 2.741 30.095 1.00 94.75 105 GLU A N 1
ATOM 851 C CA . GLU A 1 105 ? -12.774 3.636 30.952 1.00 94.75 105 GLU A CA 1
ATOM 852 C C . GLU A 1 105 ? -13.604 4.844 31.398 1.00 94.75 105 GLU A C 1
ATOM 854 O O . GLU A 1 105 ? -13.663 5.130 32.594 1.00 94.75 105 GLU A O 1
ATOM 859 N N . ALA A 1 106 ? -14.324 5.492 30.474 1.00 93.50 106 ALA A N 1
ATOM 860 C CA . ALA A 1 106 ? -15.208 6.610 30.803 1.00 93.50 106 ALA A CA 1
ATOM 861 C C . ALA A 1 106 ? -16.286 6.216 31.831 1.00 93.50 106 ALA A C 1
ATOM 863 O O . ALA A 1 106 ? -16.465 6.902 32.837 1.00 93.50 106 ALA A O 1
ATOM 864 N N . ARG A 1 107 ? -16.938 5.059 31.645 1.00 93.81 107 ARG A N 1
ATOM 865 C CA . ARG A 1 107 ? -17.958 4.549 32.584 1.00 93.81 107 ARG A CA 1
ATOM 866 C C . ARG A 1 107 ? -17.394 4.206 33.960 1.00 93.81 107 ARG A C 1
ATOM 868 O O . ARG A 1 107 ? -18.083 4.379 34.961 1.00 93.81 107 ARG A O 1
ATOM 875 N N . ILE A 1 108 ? -16.166 3.687 34.026 1.00 93.94 108 ILE A N 1
ATOM 876 C CA . ILE A 1 108 ? -15.498 3.402 35.304 1.00 93.94 108 ILE A CA 1
ATOM 877 C C . ILE A 1 108 ? -15.246 4.705 36.064 1.00 93.94 108 ILE A C 1
ATOM 879 O O . ILE A 1 108 ? -15.508 4.760 37.264 1.00 93.94 108 ILE A O 1
ATOM 883 N N . VAL A 1 109 ? -14.768 5.748 35.379 1.00 93.69 109 VAL A N 1
ATOM 884 C CA . VAL A 1 109 ? -14.534 7.062 35.996 1.00 93.69 109 VAL A CA 1
ATOM 885 C C . VAL A 1 109 ? -15.836 7.643 36.550 1.00 93.69 109 VAL A C 1
ATOM 887 O O . VAL A 1 109 ? -15.851 8.086 37.696 1.00 93.69 109 VAL A O 1
ATOM 890 N N . GLU A 1 110 ? -16.929 7.579 35.787 1.00 91.50 110 GLU A N 1
ATOM 891 C CA . GLU A 1 110 ? -18.258 8.018 36.239 1.00 91.50 110 GLU A CA 1
ATOM 892 C C . GLU A 1 110 ? -18.719 7.246 37.487 1.00 91.50 110 GLU A C 1
ATOM 894 O O . GLU A 1 110 ? -19.042 7.851 38.508 1.00 91.50 110 GLU A O 1
ATOM 899 N N . ALA A 1 111 ? -18.657 5.911 37.465 1.00 89.56 111 ALA A N 1
ATOM 900 C CA . ALA A 1 111 ? -19.122 5.074 38.574 1.00 89.56 111 ALA A CA 1
ATOM 901 C C . ALA A 1 111 ? -18.288 5.215 39.863 1.00 89.56 111 ALA A C 1
ATOM 903 O O . ALA A 1 111 ? -18.800 4.987 40.961 1.00 89.56 111 ALA A O 1
ATOM 904 N N . VAL A 1 112 ? -16.998 5.550 39.750 1.00 91.31 112 VAL A N 1
ATOM 905 C CA . VAL A 1 112 ? -16.133 5.836 40.907 1.00 91.31 112 VAL A CA 1
ATOM 906 C C . VAL A 1 112 ? -16.394 7.239 41.455 1.00 91.31 112 VAL A C 1
ATOM 908 O O . VAL A 1 112 ? -16.335 7.416 42.665 1.00 91.31 112 VAL A O 1
ATOM 911 N N . ALA A 1 113 ? -16.703 8.217 40.600 1.00 83.62 113 ALA A N 1
ATOM 912 C CA . ALA A 1 113 ? -17.032 9.578 41.026 1.00 83.62 113 ALA A CA 1
ATOM 913 C C . ALA A 1 113 ? -18.390 9.681 41.750 1.00 83.62 113 ALA A C 1
ATOM 915 O O . ALA A 1 113 ? -18.602 10.614 42.521 1.00 83.62 113 ALA A O 1
ATOM 916 N N . GLU A 1 114 ? -19.299 8.732 41.516 1.00 76.69 114 GLU A N 1
ATOM 917 C CA . GLU A 1 114 ? -20.602 8.629 42.192 1.00 76.69 114 GLU A CA 1
ATOM 918 C C . GLU A 1 114 ? -20.552 7.904 43.558 1.00 76.69 114 GLU A C 1
ATOM 920 O O . GLU A 1 114 ? -21.591 7.758 44.209 1.00 76.69 114 GLU A O 1
ATOM 925 N N . ARG A 1 115 ? -19.373 7.448 44.008 1.00 59.03 115 ARG A N 1
ATOM 926 C CA . ARG A 1 115 ? -19.147 6.838 45.333 1.00 59.03 115 ARG A CA 1
ATOM 927 C C . ARG A 1 115 ? -18.431 7.780 46.290 1.00 59.03 115 ARG A C 1
ATOM 929 O O . ARG A 1 115 ? -18.805 7.742 47.484 1.00 59.03 115 ARG A O 1
#

Foldseek 3Di:
DDWDAAQDDDPVCCVFLVDPPRHRDTPCVQQVPCRVVVCVVLVCQLVPQDKDWDWDASPSVRWIKTKIKGHDPPSVVSDIDMDIGTCRVVVVVVVVVVVVVVVVVVVVVVVVVVD

InterPro domains:
  IPR000014 PAS domain [TIGR00229] (9-97)
  IPR013656 PAS fold 4 [PF08448] (5-92)
  IPR035965 PAS domain superfamily [SSF55785] (3-99)

Organism: NCBI:txid1194405

Radius of gyration: 19.58 Å; chains: 1; bounding box: 40×26×64 Å

pLDDT: mean 94.16, std 5.84, range [57.0, 98.31]